Protein AF-A0A1V5CX90-F1 (afdb_monomer_lite)

Radius of gyration: 17.31 Å; chains: 1; bounding box: 42×36×53 Å

pLDDT: mean 74.4, std 20.27, range [35.31, 97.06]

Secondary structure (DSSP, 8-state):
---HHHH-TTHHHHHGGGTT-EEEEEEE---TTS--S-----BTTB-EEEEBS-TTSS-HHHHHHHHTSSS-EEEEEEEHHHHHHHHHHHT-EEEETTEEEE-GGGGHHHHHHHHHHHTTSSPPPHHHHHHHHHHHHHHHHHHHHHHHHHHHHHHHHHTT-

Structure (mmCIF, N/CA/C/O backbone):
data_AF-A0A1V5CX90-F1
#
_entry.id   AF-A0A1V5CX90-F1
#
loop_
_atom_site.group_PDB
_atom_site.id
_atom_site.type_symbol
_atom_site.label_atom_id
_atom_site.label_alt_id
_atom_site.label_comp_id
_atom_site.label_asym_id
_atom_site.label_entity_id
_atom_site.label_seq_id
_atom_site.pdbx_PDB_ins_code
_atom_site.Cartn_x
_atom_site.Cartn_y
_atom_site.Cartn_z
_atom_site.occupancy
_atom_site.B_iso_or_equiv
_atom_site.auth_seq_id
_atom_site.auth_comp_id
_atom_site.auth_asym_id
_atom_site.auth_atom_id
_atom_site.pdbx_PDB_model_num
ATOM 1 N N . MET A 1 1 ? -7.050 0.903 -15.626 1.00 49.06 1 MET A N 1
ATOM 2 C CA . MET A 1 1 ? -6.483 1.410 -14.359 1.00 49.06 1 MET A CA 1
ATOM 3 C C . MET A 1 1 ? -5.493 0.355 -13.920 1.00 49.06 1 MET A C 1
ATOM 5 O O . MET A 1 1 ? -5.903 -0.790 -13.860 1.00 49.06 1 MET A O 1
ATOM 9 N N . GLU A 1 2 ? -4.210 0.682 -13.800 1.00 62.81 2 GLU A N 1
ATOM 10 C CA . GLU A 1 2 ? -3.160 -0.331 -13.624 1.00 62.81 2 GLU A CA 1
ATOM 11 C C . GLU A 1 2 ? -3.164 -0.823 -12.178 1.00 62.81 2 GLU A C 1
ATOM 13 O O . GLU A 1 2 ? -2.755 -0.097 -11.273 1.00 62.81 2 GLU A O 1
ATOM 18 N N . LEU A 1 3 ? -3.699 -2.022 -11.959 1.00 77.06 3 LEU A N 1
ATOM 19 C CA . LEU A 1 3 ? -3.748 -2.629 -10.635 1.00 77.06 3 LEU A CA 1
ATOM 20 C C . LEU A 1 3 ? -2.352 -3.146 -10.274 1.00 77.06 3 LEU A C 1
ATOM 22 O O . LEU A 1 3 ? -1.619 -3.601 -11.154 1.00 77.06 3 LEU A O 1
ATOM 26 N N . LEU A 1 4 ? -1.993 -3.100 -8.986 1.00 89.88 4 LEU A N 1
ATOM 27 C CA . LEU A 1 4 ? -0.755 -3.698 -8.464 1.00 89.88 4 LEU A CA 1
ATOM 28 C C . LEU A 1 4 ? -0.589 -5.135 -8.980 1.00 89.88 4 LEU A C 1
ATOM 30 O O . LEU A 1 4 ? 0.464 -5.488 -9.493 1.00 89.88 4 LEU A O 1
ATOM 34 N N . TYR A 1 5 ? -1.669 -5.916 -8.961 1.00 91.94 5 TYR A N 1
ATOM 35 C CA . TYR A 1 5 ? -1.683 -7.305 -9.423 1.00 91.94 5 TYR A CA 1
ATOM 36 C C . TYR A 1 5 ? -1.485 -7.492 -10.929 1.00 91.94 5 TYR A C 1
ATOM 38 O O . TYR A 1 5 ? -1.070 -8.566 -11.347 1.00 91.94 5 TYR A O 1
ATOM 46 N N . ASP A 1 6 ? -1.756 -6.473 -11.750 1.00 88.25 6 ASP A N 1
ATOM 47 C CA . ASP A 1 6 ? -1.462 -6.552 -13.186 1.00 88.25 6 ASP A CA 1
ATOM 48 C C . ASP A 1 6 ? 0.046 -6.463 -13.452 1.00 88.25 6 ASP A C 1
ATOM 50 O O . ASP A 1 6 ? 0.509 -6.814 -14.535 1.00 88.25 6 ASP A O 1
ATOM 54 N N . LEU A 1 7 ? 0.787 -5.867 -12.515 1.00 86.81 7 LEU A N 1
ATOM 55 C CA . LEU A 1 7 ? 2.224 -5.633 -12.611 1.00 86.81 7 LEU A CA 1
ATOM 56 C C . LEU A 1 7 ? 3.019 -6.671 -11.821 1.00 86.81 7 LEU A C 1
ATOM 58 O O . LEU A 1 7 ? 4.035 -7.145 -12.313 1.00 86.81 7 LEU A O 1
ATOM 62 N N . LEU A 1 8 ? 2.545 -7.002 -10.623 1.00 93.06 8 LEU A N 1
ATOM 63 C CA . LEU A 1 8 ? 3.190 -7.870 -9.642 1.00 93.06 8 LEU A CA 1
ATOM 64 C C . LEU A 1 8 ? 2.124 -8.808 -9.046 1.00 93.06 8 LEU A C 1
ATOM 66 O O . LEU A 1 8 ? 1.617 -8.561 -7.944 1.00 93.06 8 LEU A O 1
ATOM 70 N N . PRO A 1 9 ? 1.681 -9.840 -9.788 1.00 92.44 9 PRO A N 1
ATOM 71 C CA . PRO A 1 9 ? 0.639 -10.762 -9.332 1.00 92.44 9 PRO A CA 1
ATOM 72 C C . PRO A 1 9 ? 1.027 -11.520 -8.054 1.00 92.44 9 PRO A C 1
ATOM 74 O O . PRO A 1 9 ? 0.155 -11.866 -7.260 1.00 92.44 9 PRO A O 1
ATOM 77 N N . GLU A 1 10 ? 2.320 -11.739 -7.817 1.00 93.12 10 GLU A N 1
ATOM 78 C CA . GLU A 1 10 ? 2.858 -12.371 -6.614 1.00 93.12 10 GLU A CA 1
ATOM 79 C C . GLU A 1 10 ? 2.446 -11.643 -5.329 1.00 93.12 10 GLU A C 1
ATOM 81 O O . GLU A 1 10 ? 2.167 -12.311 -4.333 1.00 93.12 10 GLU A O 1
ATOM 86 N N . CYS A 1 11 ? 2.275 -10.313 -5.375 1.00 95.44 11 CYS A N 1
ATOM 87 C CA . CYS A 1 11 ? 1.837 -9.503 -4.235 1.00 95.44 11 CYS A CA 1
ATOM 88 C C . CYS A 1 11 ? 0.506 -9.981 -3.638 1.00 95.44 11 CYS A C 1
ATOM 90 O O . CYS A 1 11 ? 0.260 -9.799 -2.446 1.00 95.44 11 CYS A O 1
ATOM 92 N N . ARG A 1 12 ? -0.346 -10.620 -4.450 1.00 95.19 12 ARG A N 1
ATOM 93 C CA . ARG A 1 12 ? -1.631 -11.160 -4.007 1.00 95.19 12 ARG A CA 1
ATOM 94 C C . ARG A 1 12 ? -1.475 -12.187 -2.884 1.00 95.19 12 ARG A C 1
ATOM 96 O O . ARG A 1 12 ? -2.256 -12.149 -1.944 1.00 95.19 12 ARG A O 1
ATOM 103 N N . HIS A 1 13 ? -0.446 -13.033 -2.927 1.00 95.69 13 HIS A N 1
ATOM 104 C CA . HIS A 1 13 ? -0.240 -14.093 -1.931 1.00 95.69 13 HIS A CA 1
ATOM 105 C C . HIS A 1 13 ? 0.009 -13.537 -0.522 1.00 95.69 13 HIS A C 1
ATOM 107 O O . HIS A 1 13 ? -0.358 -14.170 0.464 1.00 95.69 13 HIS A O 1
ATOM 113 N N . PHE A 1 14 ? 0.616 -12.350 -0.422 1.00 96.00 14 PHE A N 1
ATOM 114 C CA . PHE A 1 14 ? 0.859 -11.684 0.860 1.00 96.00 14 PHE A CA 1
ATOM 115 C C . PHE A 1 14 ? -0.381 -10.951 1.377 1.00 96.00 14 PHE A C 1
ATOM 117 O O . PHE A 1 14 ? -0.601 -10.892 2.585 1.00 96.00 14 PHE A O 1
ATOM 124 N N . ILE A 1 15 ? -1.190 -10.399 0.467 1.00 95.25 15 ILE A N 1
ATOM 125 C CA . ILE A 1 15 ? -2.360 -9.578 0.804 1.00 95.25 15 ILE A CA 1
ATOM 126 C C . ILE A 1 15 ? -3.587 -10.446 1.107 1.00 95.25 15 ILE A C 1
ATOM 128 O O . ILE A 1 15 ? -4.336 -10.120 2.024 1.00 95.25 15 ILE A O 1
ATOM 132 N N . GLU A 1 16 ? -3.789 -11.554 0.385 1.00 94.50 16 GLU A N 1
ATOM 133 C CA . GLU A 1 16 ? -4.952 -12.449 0.515 1.00 94.50 16 GLU A CA 1
ATOM 134 C C . GLU A 1 16 ? -5.305 -12.829 1.965 1.00 94.50 16 GLU A C 1
ATOM 136 O O . GLU A 1 16 ? -6.475 -12.693 2.326 1.00 94.50 16 GLU A O 1
ATOM 141 N N . PRO A 1 17 ? -4.351 -13.222 2.838 1.00 92.88 17 PRO A N 1
ATOM 142 C CA . PRO A 1 17 ? -4.657 -13.574 4.228 1.00 92.88 17 PRO A CA 1
ATOM 143 C C . PRO A 1 17 ? -5.258 -12.430 5.057 1.00 92.88 17 PRO A C 1
ATOM 145 O O . PRO A 1 17 ? -5.892 -12.679 6.079 1.00 92.88 17 PRO A O 1
ATOM 148 N N . LEU A 1 18 ? -5.031 -11.183 4.641 1.00 92.00 18 LEU A N 1
ATOM 149 C CA . LEU A 1 18 ? -5.459 -9.971 5.337 1.00 92.00 18 LEU A CA 1
ATOM 150 C C . LEU A 1 18 ? -6.575 -9.237 4.585 1.00 92.00 18 LEU A C 1
ATOM 152 O O . LEU A 1 18 ? -7.129 -8.275 5.114 1.00 92.00 18 LEU A O 1
ATOM 156 N N . ALA A 1 19 ? -6.897 -9.667 3.361 1.00 89.00 19 ALA A N 1
ATOM 157 C CA . ALA A 1 19 ? -7.619 -8.873 2.375 1.00 89.00 19 ALA A CA 1
ATOM 158 C C . ALA A 1 19 ? -8.956 -8.337 2.892 1.00 89.00 19 ALA A C 1
ATOM 160 O O . ALA A 1 19 ? -9.249 -7.165 2.676 1.00 89.00 19 ALA A O 1
ATOM 161 N N . ASP A 1 20 ? -9.726 -9.159 3.609 1.00 86.88 20 ASP A N 1
ATOM 162 C CA . ASP A 1 20 ? -11.073 -8.819 4.078 1.00 86.88 20 ASP A CA 1
ATOM 163 C C . ASP A 1 20 ? -11.122 -8.109 5.441 1.00 86.88 20 ASP A C 1
ATOM 165 O O . ASP A 1 20 ? -12.209 -7.728 5.893 1.00 86.88 20 ASP A O 1
ATOM 169 N N . ILE A 1 21 ? -9.972 -7.882 6.088 1.00 86.19 21 ILE A N 1
ATOM 170 C CA . ILE A 1 21 ? -9.911 -7.153 7.360 1.00 86.19 21 ILE A CA 1
ATOM 171 C C . ILE A 1 21 ? -10.370 -5.711 7.135 1.00 86.19 21 ILE A C 1
ATOM 173 O O . ILE A 1 21 ? -9.938 -5.036 6.196 1.00 86.19 21 ILE A O 1
ATOM 177 N N . ARG A 1 22 ? -11.284 -5.245 7.990 1.00 83.25 22 ARG A N 1
ATOM 178 C CA . ARG A 1 22 ? -11.898 -3.920 7.884 1.00 83.25 22 ARG A CA 1
ATOM 179 C C . ARG A 1 22 ? -11.059 -2.895 8.625 1.00 83.25 22 ARG A C 1
ATOM 181 O O . ARG A 1 22 ? -10.808 -3.023 9.816 1.00 83.25 22 ARG A O 1
ATOM 188 N N . LEU A 1 23 ? -10.648 -1.874 7.890 1.00 81.31 23 LEU A N 1
ATOM 189 C CA . LEU A 1 23 ? -9.949 -0.705 8.385 1.00 81.31 23 LEU A CA 1
ATOM 190 C C . LEU A 1 23 ? -10.907 0.476 8.417 1.00 81.31 23 LEU A C 1
ATOM 192 O O . LEU A 1 23 ? -11.678 0.685 7.479 1.00 81.31 23 LEU A O 1
ATOM 196 N N . ILE A 1 24 ? -10.817 1.285 9.463 1.00 76.94 24 ILE A N 1
ATOM 197 C CA . ILE A 1 24 ? -11.666 2.460 9.639 1.00 76.94 24 ILE A CA 1
ATOM 198 C C . ILE A 1 24 ? -10.855 3.702 9.301 1.00 76.94 24 ILE A C 1
ATOM 200 O O . ILE A 1 24 ? -9.745 3.880 9.790 1.00 76.94 24 ILE A O 1
ATOM 204 N N . THR A 1 25 ? -11.397 4.589 8.476 1.00 71.00 25 THR A N 1
ATOM 205 C CA . THR A 1 25 ? -10.752 5.859 8.129 1.00 71.00 25 THR A CA 1
ATOM 206 C C . THR A 1 25 ? -11.738 7.018 8.135 1.00 71.00 25 THR A C 1
ATOM 208 O O . THR A 1 25 ? -12.956 6.832 8.137 1.00 71.00 25 THR A O 1
ATOM 211 N N . LYS A 1 26 ? -11.205 8.239 8.119 1.00 60.75 26 LYS A N 1
ATOM 212 C CA . LYS A 1 26 ? -11.986 9.444 7.866 1.00 60.75 26 LYS A CA 1
ATOM 213 C C . LYS A 1 26 ? -12.219 9.605 6.373 1.00 60.75 26 LYS A C 1
ATOM 215 O O . LYS A 1 26 ? -11.271 9.741 5.604 1.00 60.75 26 LYS A O 1
ATOM 220 N N . GLY A 1 27 ? -13.481 9.674 5.975 1.00 51.56 27 GLY A N 1
ATOM 221 C CA . GLY A 1 27 ? -13.871 10.146 4.656 1.00 51.56 27 GLY A CA 1
ATOM 222 C C . GLY A 1 27 ? -14.584 11.483 4.739 1.00 51.56 27 GLY A C 1
ATOM 223 O O . GLY A 1 27 ? -15.421 11.695 5.613 1.00 51.56 27 GLY A O 1
ATOM 224 N N . TYR A 1 28 ? -14.312 12.363 3.783 1.00 46.81 28 TYR A N 1
ATOM 225 C CA . TYR A 1 28 ? -15.201 13.485 3.504 1.00 46.81 28 TYR A CA 1
ATOM 226 C C . TYR A 1 28 ? -16.212 13.017 2.469 1.00 46.81 28 TYR A C 1
ATOM 228 O O . TYR A 1 28 ? -15.829 12.493 1.415 1.00 46.81 28 TYR A O 1
ATOM 236 N N . ARG A 1 29 ? -17.502 13.208 2.751 1.00 40.25 29 ARG A N 1
ATOM 237 C CA . ARG A 1 29 ? -18.527 13.041 1.727 1.00 40.25 29 ARG A CA 1
ATOM 238 C C . ARG A 1 29 ? -18.345 14.189 0.742 1.00 40.25 29 ARG A C 1
ATOM 240 O O . ARG A 1 29 ? -18.603 15.345 1.070 1.00 40.25 29 ARG A O 1
ATOM 247 N N . ALA A 1 30 ? -17.833 13.896 -0.450 1.00 42.66 30 ALA A N 1
ATOM 248 C CA . ALA A 1 30 ? -17.821 14.897 -1.503 1.00 42.66 30 ALA A CA 1
ATOM 249 C C . ALA A 1 30 ? -19.275 15.315 -1.764 1.00 42.66 30 ALA A C 1
ATOM 251 O O . ALA A 1 30 ? -20.139 14.449 -1.928 1.00 42.66 30 ALA A O 1
ATOM 252 N N . GLN A 1 31 ? -19.548 16.625 -1.749 1.00 40.22 31 GLN A N 1
ATOM 253 C CA . GLN A 1 31 ? -20.865 17.151 -2.110 1.00 40.22 31 GLN A CA 1
ATOM 254 C C . GLN A 1 31 ? -21.301 16.530 -3.442 1.00 40.22 31 GLN A C 1
ATOM 256 O O . GLN A 1 31 ? -20.486 16.382 -4.361 1.00 40.22 31 GLN A O 1
ATOM 261 N N . GLU A 1 32 ? -22.566 16.110 -3.501 1.00 41.41 32 GLU A N 1
ATOM 262 C CA . GLU A 1 32 ? -23.141 15.355 -4.613 1.00 41.41 32 GLU A CA 1
ATOM 263 C C . GLU A 1 32 ? -22.706 15.932 -5.972 1.00 41.41 32 GLU A C 1
ATOM 265 O O . GLU A 1 32 ? -22.908 17.109 -6.266 1.00 41.41 32 GLU A O 1
ATOM 270 N N . GLY A 1 33 ? -22.064 15.095 -6.795 1.00 42.03 33 GLY A N 1
ATOM 271 C CA . GLY A 1 33 ? -21.655 15.443 -8.161 1.00 42.03 33 GLY A CA 1
ATOM 272 C C . GLY A 1 33 ? -20.153 15.401 -8.461 1.00 42.03 33 GLY A C 1
ATOM 273 O O . GLY A 1 33 ? -19.785 15.502 -9.631 1.00 42.03 33 GLY A O 1
ATOM 274 N N . LYS A 1 34 ? -19.262 15.203 -7.478 1.00 41.44 34 LYS A N 1
ATOM 275 C CA . LYS A 1 34 ? -17.817 15.042 -7.744 1.00 41.44 34 LYS A CA 1
ATOM 276 C C . LYS A 1 34 ? -17.204 13.871 -6.977 1.00 41.44 34 LYS A C 1
ATOM 278 O O . LYS A 1 34 ? -17.028 13.940 -5.775 1.00 41.44 34 LYS A O 1
ATOM 283 N N . THR A 1 35 ? -16.831 12.829 -7.727 1.00 37.28 35 THR A N 1
ATOM 284 C CA . THR A 1 35 ? -15.908 11.730 -7.366 1.00 37.28 35 THR A CA 1
ATOM 285 C C . THR A 1 35 ? -16.161 11.013 -6.033 1.00 37.28 35 THR A C 1
ATOM 287 O O . THR A 1 35 ? -15.789 11.477 -4.963 1.00 37.28 35 THR A O 1
ATOM 290 N N . SER A 1 36 ? -16.694 9.795 -6.135 1.00 36.41 36 SER A N 1
ATOM 291 C CA . SER A 1 36 ? -16.903 8.810 -5.068 1.00 36.41 36 SER A CA 1
ATOM 292 C C . SER A 1 36 ? -15.598 8.189 -4.542 1.00 36.41 36 SER A C 1
ATOM 294 O O . SER A 1 36 ? -15.429 6.970 -4.574 1.00 36.41 36 SER A O 1
ATOM 296 N N . CYS A 1 37 ? -14.648 9.005 -4.092 1.00 38.75 37 CYS A N 1
ATOM 297 C CA . CYS A 1 37 ? -13.485 8.512 -3.364 1.00 38.75 37 CYS A CA 1
ATOM 298 C C . CYS A 1 37 ? -13.422 9.178 -1.989 1.00 38.75 37 CYS A C 1
ATOM 300 O O . CYS A 1 37 ? -13.558 10.400 -1.928 1.00 38.75 37 CYS A O 1
ATOM 302 N N . PRO A 1 38 ? -13.155 8.412 -0.915 1.00 42.38 38 PRO A N 1
ATOM 303 C CA . PRO A 1 38 ? -12.682 8.973 0.343 1.00 42.38 38 PRO A CA 1
ATOM 304 C C . PRO A 1 38 ? -11.545 9.950 0.038 1.00 42.38 38 PRO A C 1
ATOM 306 O O . PRO A 1 38 ? -10.488 9.553 -0.454 1.00 42.38 38 PRO A O 1
ATOM 309 N N . LEU A 1 39 ? -11.772 11.244 0.242 1.00 41.41 39 LEU A N 1
ATOM 310 C CA . LEU A 1 39 ? -10.687 12.215 0.231 1.00 41.41 39 LEU A CA 1
ATOM 311 C C . LEU A 1 39 ? -9.956 12.047 1.561 1.00 41.41 39 LEU A C 1
ATOM 313 O O . LEU A 1 39 ? -10.434 12.502 2.592 1.00 41.41 39 LEU A O 1
ATOM 317 N N . LEU A 1 40 ? -8.838 11.329 1.542 1.00 46.38 40 LEU A N 1
ATOM 318 C CA . LEU A 1 40 ? -7.958 11.150 2.694 1.00 46.38 40 LEU A CA 1
ATOM 319 C C . LEU A 1 40 ? -7.122 12.427 2.829 1.00 46.38 40 LEU A C 1
ATOM 321 O O . LEU A 1 40 ? -6.391 12.787 1.904 1.00 46.38 40 LEU A O 1
ATOM 325 N N . TRP A 1 41 ? -7.299 13.171 3.924 1.00 40.19 41 TRP A N 1
ATOM 326 C CA . TRP A 1 41 ? -6.615 14.451 4.110 1.00 40.19 41 TRP A CA 1
ATOM 327 C C . TRP A 1 41 ? -5.170 14.261 4.598 1.00 40.19 41 TRP A C 1
ATOM 329 O O . TRP A 1 41 ? -4.897 13.652 5.627 1.00 40.19 41 TRP A O 1
ATOM 339 N N . PHE A 1 42 ? -4.291 14.813 3.769 1.00 37.88 42 PHE A N 1
ATOM 340 C CA . PHE A 1 42 ? -2.889 15.209 3.874 1.00 37.88 42 PHE A CA 1
ATOM 341 C C . PHE A 1 42 ? -2.330 15.459 5.286 1.00 37.88 42 PHE A C 1
ATOM 343 O O . PHE A 1 42 ? -2.923 16.190 6.078 1.00 37.88 42 PHE A O 1
ATOM 350 N N . SER A 1 43 ? -1.119 14.948 5.546 1.00 36.00 43 SER A N 1
ATOM 351 C CA . SER A 1 43 ? -0.254 15.442 6.624 1.00 36.00 43 SER A CA 1
ATOM 352 C C . SER A 1 43 ? 0.755 16.455 6.064 1.00 36.00 43 SER A C 1
ATOM 354 O O . SER A 1 43 ? 1.009 16.499 4.859 1.00 36.00 43 SER A O 1
ATOM 356 N N . ASN A 1 44 ? 1.383 17.248 6.938 1.00 35.31 44 ASN A N 1
ATOM 357 C CA . ASN A 1 44 ? 2.455 18.179 6.553 1.00 35.31 44 ASN A CA 1
ATOM 358 C C . ASN A 1 44 ? 3.744 17.475 6.065 1.00 35.31 44 ASN A C 1
ATOM 360 O O . ASN A 1 44 ? 4.673 18.154 5.638 1.00 35.31 44 ASN A O 1
ATOM 364 N N . GLU A 1 45 ? 3.805 16.140 6.118 1.00 38.75 45 GLU A N 1
ATOM 365 C CA . GLU A 1 45 ? 4.967 15.324 5.731 1.00 38.75 45 GLU A CA 1
ATOM 366 C C . GLU A 1 45 ? 4.767 14.576 4.399 1.00 38.75 45 GLU A C 1
ATOM 368 O O . GLU A 1 45 ? 5.698 13.950 3.901 1.00 38.75 45 GLU A O 1
ATOM 373 N N . GLY A 1 46 ? 3.578 14.657 3.787 1.00 45.84 46 GLY A N 1
ATOM 374 C CA . GLY A 1 46 ? 3.284 14.013 2.508 1.00 45.84 46 GLY A CA 1
ATOM 375 C C . GLY A 1 46 ? 1.840 13.532 2.372 1.00 45.84 46 GLY A C 1
ATOM 376 O O . GLY A 1 46 ? 0.973 13.767 3.217 1.00 45.84 46 GLY A O 1
ATOM 377 N N . TYR A 1 47 ? 1.573 12.840 1.264 1.00 61.50 47 TYR A N 1
ATOM 378 C CA . TYR A 1 47 ? 0.309 12.140 1.058 1.00 61.50 47 TYR A CA 1
ATOM 379 C C . TYR A 1 47 ? 0.359 10.842 1.874 1.00 61.50 47 TYR A C 1
ATOM 381 O O . TYR A 1 47 ? 0.963 9.868 1.429 1.00 61.50 47 TYR A O 1
ATOM 389 N N . THR A 1 48 ? -0.263 10.828 3.055 1.00 66.06 48 THR A N 1
ATOM 390 C CA . THR A 1 48 ? -0.359 9.631 3.906 1.00 66.06 48 THR A CA 1
ATOM 391 C C . THR A 1 48 ? -1.812 9.326 4.223 1.00 66.06 48 THR A C 1
ATOM 393 O O . THR A 1 48 ? -2.551 10.175 4.726 1.00 66.06 48 THR A O 1
ATOM 396 N N . THR A 1 49 ? -2.214 8.090 3.961 1.00 72.06 49 THR A N 1
ATOM 397 C CA . THR A 1 49 ? -3.537 7.567 4.284 1.00 72.06 49 THR A CA 1
ATOM 398 C C . THR A 1 49 ? -3.501 6.920 5.663 1.00 72.06 49 THR A C 1
ATOM 400 O O . THR A 1 49 ? -2.660 6.065 5.934 1.00 72.06 49 THR A O 1
ATOM 403 N N . HIS A 1 50 ? -4.374 7.376 6.562 1.00 74.44 50 HIS A N 1
ATOM 404 C CA . HIS A 1 50 ? -4.405 6.917 7.949 1.00 74.44 50 HIS A CA 1
ATOM 405 C C . HIS A 1 50 ? -5.670 6.108 8.217 1.00 74.44 50 HIS A C 1
ATOM 407 O O . HIS A 1 50 ? -6.782 6.547 7.905 1.00 74.44 50 HIS A O 1
ATOM 413 N N . TYR A 1 51 ? -5.480 4.944 8.822 1.00 76.69 51 TYR A N 1
ATOM 414 C CA . TYR A 1 51 ? -6.528 3.994 9.154 1.00 76.69 51 TYR A CA 1
ATOM 415 C C . TYR A 1 51 ? -6.401 3.524 10.606 1.00 76.69 51 TYR A C 1
ATOM 417 O O . TYR A 1 51 ? -5.327 3.585 11.203 1.00 76.69 51 TYR A O 1
ATOM 425 N N . TYR A 1 52 ? -7.494 3.018 11.159 1.00 72.25 52 TYR A N 1
ATOM 426 C CA . TYR A 1 52 ? -7.601 2.502 12.520 1.00 72.25 52 TYR A CA 1
ATOM 427 C C . TYR A 1 52 ? -8.163 1.080 12.493 1.00 72.25 52 TYR A C 1
ATOM 429 O O . TYR A 1 52 ? -8.955 0.746 11.606 1.00 72.25 52 TYR A O 1
ATOM 437 N N . LEU A 1 53 ? -7.755 0.259 13.460 1.00 71.44 53 LEU A N 1
ATOM 438 C CA . LEU A 1 53 ? -8.241 -1.113 13.635 1.00 71.44 53 LEU A CA 1
ATOM 439 C C . LEU A 1 53 ? -9.613 -1.150 14.318 1.00 71.44 53 LEU A C 1
ATOM 441 O O . LEU A 1 53 ? -10.432 -2.006 14.005 1.00 71.44 53 LEU A O 1
ATOM 445 N N . ASP A 1 54 ? -9.879 -0.203 15.221 1.00 65.25 54 ASP A N 1
ATOM 446 C CA . ASP A 1 54 ? -11.145 -0.098 15.947 1.00 65.25 54 ASP A CA 1
ATOM 447 C C . ASP A 1 54 ? -11.575 1.371 16.109 1.00 65.25 54 ASP A C 1
ATOM 449 O O . ASP A 1 54 ? -10.782 2.236 16.481 1.00 65.25 54 ASP A O 1
ATOM 453 N N . HIS A 1 55 ? -12.868 1.644 15.904 1.00 58.78 55 HIS A N 1
ATOM 454 C CA . HIS A 1 55 ? -13.517 2.924 16.195 1.00 58.78 55 HIS A CA 1
ATOM 455 C C . HIS A 1 55 ? -13.433 3.337 17.675 1.00 58.78 55 HIS A C 1
ATOM 457 O O . HIS A 1 55 ? -13.617 4.516 17.984 1.00 58.78 55 HIS A O 1
ATOM 463 N N . LYS A 1 56 ? -13.183 2.392 18.594 1.00 52.78 56 LYS A N 1
ATOM 464 C CA . LYS A 1 56 ? -13.030 2.630 20.041 1.00 52.78 56 LYS A CA 1
ATOM 465 C C . LYS A 1 56 ? -11.588 2.513 20.548 1.00 52.78 56 LYS A C 1
ATOM 467 O O . LYS A 1 56 ? -11.366 2.745 21.742 1.00 52.78 56 LYS A O 1
ATOM 472 N N . GLY A 1 57 ? -10.614 2.202 19.688 1.00 47.72 57 GLY A N 1
ATOM 473 C CA . GLY A 1 57 ? -9.201 2.087 20.061 1.00 47.72 57 GLY A CA 1
ATOM 474 C C . GLY A 1 57 ? -8.689 3.337 20.794 1.00 47.72 57 GLY A C 1
ATOM 475 O O . GLY A 1 57 ? -9.147 4.450 20.537 1.00 47.72 57 GLY A O 1
ATOM 476 N N . LYS A 1 58 ? -7.748 3.158 21.739 1.00 40.09 58 LYS A N 1
ATOM 477 C CA . LYS A 1 58 ? -7.247 4.124 22.758 1.00 40.09 58 LYS A CA 1
ATOM 478 C C . LYS A 1 58 ? -6.661 5.458 22.248 1.00 40.09 58 LYS A C 1
ATOM 480 O O . LYS A 1 58 ? -6.015 6.176 23.006 1.00 40.09 58 LYS A O 1
ATOM 485 N N . SER A 1 59 ? -6.903 5.839 21.004 1.00 46.56 59 SER A N 1
ATOM 486 C CA . SER A 1 59 ? -6.754 7.213 20.542 1.00 46.56 59 SER A CA 1
ATOM 487 C C . SER A 1 59 ? -8.030 8.032 20.748 1.00 46.56 59 SER A C 1
ATOM 489 O O . SER A 1 59 ? -8.158 9.076 20.133 1.00 46.56 59 SER A O 1
ATOM 491 N N . THR A 1 60 ? -8.964 7.606 21.609 1.00 41.50 60 THR A N 1
ATOM 492 C CA . THR A 1 60 ? -10.282 8.236 21.802 1.00 41.50 60 THR A CA 1
ATOM 493 C C . THR A 1 60 ? -10.205 9.756 21.978 1.00 41.50 60 THR A C 1
ATOM 495 O O . THR A 1 60 ? -11.103 10.441 21.512 1.00 41.50 60 THR A O 1
ATOM 498 N N . ASP A 1 61 ? -9.131 10.293 22.565 1.00 45.69 61 ASP A N 1
ATOM 499 C CA . ASP A 1 61 ? -8.906 11.740 22.675 1.00 45.69 61 ASP A CA 1
ATOM 500 C C . ASP A 1 61 ? -8.446 12.379 21.350 1.00 45.69 61 ASP A C 1
ATOM 502 O O . ASP A 1 61 ? -9.065 13.339 20.901 1.00 45.69 61 ASP A O 1
ATOM 506 N N . ARG A 1 62 ? -7.474 11.787 20.638 1.00 47.47 62 ARG A N 1
ATOM 507 C CA . ARG A 1 62 ? -7.055 12.230 19.290 1.00 47.47 62 ARG A CA 1
ATOM 508 C C . ARG A 1 62 ? -8.174 12.054 18.256 1.00 47.47 62 ARG A C 1
ATOM 510 O O . ARG A 1 62 ? -8.355 12.905 17.398 1.00 47.47 62 ARG A O 1
ATOM 517 N N . PHE A 1 63 ? -8.952 10.980 18.357 1.00 47.56 63 PHE A N 1
ATOM 518 C CA . PHE A 1 63 ? -10.138 10.676 17.558 1.00 47.56 63 PHE A CA 1
ATOM 519 C C . PHE A 1 63 ? -11.279 11.662 17.846 1.00 47.56 63 PHE A C 1
ATOM 521 O O . PHE A 1 63 ? -11.927 12.134 16.917 1.00 47.56 63 PHE A O 1
ATOM 528 N N . ARG A 1 64 ? -11.496 12.041 19.114 1.00 49.59 64 ARG A N 1
ATOM 529 C CA . ARG A 1 64 ? -12.506 13.036 19.516 1.00 49.59 64 ARG A CA 1
ATOM 530 C C . ARG A 1 64 ? -12.118 14.452 19.085 1.00 49.59 64 ARG A C 1
ATOM 532 O O . ARG A 1 64 ? -12.977 15.163 18.583 1.00 49.59 64 ARG A O 1
ATOM 539 N N . GLU A 1 65 ? -10.846 14.838 19.197 1.00 53.19 65 GLU A N 1
ATOM 540 C CA . GLU A 1 65 ? -10.311 16.092 18.634 1.00 53.19 65 GLU A CA 1
ATOM 541 C C . GLU A 1 65 ? -10.530 16.164 17.120 1.00 53.19 65 GLU A C 1
ATOM 543 O O . GLU A 1 65 ? -11.005 17.162 16.589 1.00 53.19 65 GLU A O 1
ATOM 548 N N . LEU A 1 66 ? -10.266 15.053 16.439 1.00 48.91 66 LEU A N 1
ATOM 549 C CA . LEU A 1 66 ? -10.439 14.892 15.007 1.00 48.91 66 LEU A CA 1
ATOM 550 C C . LEU A 1 66 ? -11.918 14.919 14.557 1.00 48.91 66 LEU A C 1
ATOM 552 O O . LEU A 1 66 ? -12.188 15.353 13.439 1.00 48.91 66 LEU A O 1
ATOM 556 N N . MET A 1 67 ? -12.867 14.456 15.372 1.00 48.00 67 MET A N 1
ATOM 557 C CA . MET A 1 67 ? -14.314 14.495 15.082 1.00 48.00 67 MET A CA 1
ATOM 558 C C . MET A 1 67 ? -14.959 15.865 15.360 1.00 48.00 67 MET A C 1
ATOM 560 O O . MET A 1 67 ? -16.099 16.087 14.964 1.00 48.00 67 MET A O 1
ATOM 564 N N . ASN A 1 68 ? -14.246 16.782 16.023 1.00 54.25 68 ASN A N 1
ATOM 565 C CA . ASN A 1 68 ? -14.734 18.126 16.349 1.00 54.25 68 ASN A CA 1
ATOM 566 C C . ASN A 1 68 ? -14.494 19.161 15.226 1.00 54.25 68 ASN A C 1
ATOM 568 O O . ASN A 1 68 ? -14.790 20.342 15.416 1.00 54.25 68 ASN A O 1
ATOM 572 N N . GLU A 1 69 ? -13.965 18.759 14.064 1.00 53.66 69 GLU A N 1
ATOM 573 C CA . GLU A 1 69 ? -13.834 19.650 12.906 1.00 53.66 69 GLU A CA 1
ATOM 574 C C . GLU A 1 69 ? -15.185 19.828 12.182 1.00 53.66 69 GLU A C 1
ATOM 576 O O . GLU A 1 69 ? -15.858 18.842 11.889 1.00 53.66 69 GLU A O 1
ATOM 581 N N . PRO A 1 70 ? -15.597 21.063 11.840 1.00 49.00 70 PRO A N 1
ATOM 582 C CA . PRO A 1 70 ? -16.958 21.389 11.389 1.00 49.00 70 PRO A CA 1
ATOM 583 C C . PRO A 1 70 ? -17.289 20.986 9.934 1.00 49.00 70 PRO A C 1
ATOM 585 O O . PRO A 1 70 ? -18.209 21.536 9.330 1.00 49.00 70 PRO A O 1
ATOM 588 N N . GLY A 1 71 ? -16.556 20.034 9.352 1.00 53.62 71 GLY A N 1
ATOM 589 C CA . GLY A 1 71 ? -16.886 19.411 8.070 1.00 53.62 71 GLY A CA 1
ATOM 590 C C . GLY A 1 71 ? -17.575 18.068 8.299 1.00 53.62 71 GLY A C 1
ATOM 591 O O . GLY A 1 71 ? -17.238 17.356 9.234 1.00 53.62 71 GLY A O 1
ATOM 592 N N . GLU A 1 72 ? -18.540 17.702 7.461 1.00 50.94 72 GLU A N 1
ATOM 593 C CA . GLU A 1 72 ? -19.284 16.438 7.547 1.00 50.94 72 GLU A CA 1
ATOM 594 C C . GLU A 1 72 ? -18.352 15.232 7.260 1.00 50.94 72 GLU A C 1
ATOM 596 O O . GLU A 1 72 ? -18.248 14.734 6.136 1.00 50.94 72 GLU A O 1
ATOM 601 N N . VAL A 1 73 ? -17.590 14.812 8.274 1.00 53.34 73 VAL A N 1
ATOM 602 C CA . VAL A 1 73 ? -16.666 13.672 8.236 1.00 53.34 73 VAL A CA 1
ATOM 603 C C . VAL A 1 73 ? -17.445 12.407 8.591 1.00 53.34 73 VAL A C 1
ATOM 605 O O . VAL A 1 73 ? -17.956 12.271 9.701 1.00 53.34 73 VAL A O 1
ATOM 608 N N . SER A 1 74 ? -17.524 11.462 7.655 1.00 54.59 74 SER A N 1
ATOM 609 C CA . SER A 1 74 ? -18.087 10.130 7.897 1.00 54.59 74 SER A CA 1
ATOM 610 C C . SER A 1 74 ? -16.966 9.120 8.124 1.00 54.59 74 SER A C 1
ATOM 612 O O . SER A 1 74 ? -15.980 9.118 7.382 1.00 54.59 74 SER A O 1
ATOM 614 N N . LEU A 1 75 ? -17.134 8.226 9.099 1.00 60.31 75 LEU A N 1
ATOM 615 C CA . LEU A 1 75 ? -16.288 7.039 9.209 1.00 60.31 75 LEU A CA 1
ATOM 616 C C . LEU A 1 75 ? -16.552 6.140 8.004 1.00 60.31 75 LEU A C 1
ATOM 618 O O . LEU A 1 75 ? -17.703 5.827 7.699 1.00 60.31 75 LEU A O 1
ATOM 622 N N . LEU A 1 76 ? -15.487 5.757 7.311 1.00 66.19 76 LEU A N 1
ATOM 623 C CA . LEU A 1 76 ? -15.548 4.831 6.193 1.00 66.19 76 LEU A CA 1
ATOM 624 C C . LEU A 1 76 ? -14.804 3.558 6.556 1.00 66.19 76 LEU A C 1
ATOM 626 O O . LEU A 1 76 ? -13.673 3.605 7.034 1.00 66.19 76 LEU A O 1
ATOM 630 N N . GLU A 1 77 ? -15.446 2.431 6.284 1.00 72.62 77 GLU A N 1
ATOM 631 C CA . GLU A 1 77 ? -14.836 1.114 6.386 1.00 72.62 77 GLU A CA 1
ATOM 632 C C . GLU A 1 77 ? -14.296 0.702 5.020 1.00 72.62 77 GLU A C 1
ATOM 634 O O . GLU A 1 77 ? -15.017 0.692 4.019 1.00 72.62 77 GLU A O 1
ATOM 639 N N . VAL A 1 78 ? -13.016 0.356 4.977 1.00 76.75 78 VAL A N 1
ATOM 640 C CA . VAL A 1 78 ? -12.303 -0.047 3.765 1.00 76.75 78 VAL A CA 1
ATOM 641 C C . VAL A 1 78 ? -11.624 -1.383 4.041 1.00 76.75 78 VAL A C 1
ATOM 643 O O . VAL A 1 78 ? -11.124 -1.608 5.141 1.00 76.75 78 VAL A O 1
ATOM 646 N N . ARG A 1 79 ? -11.628 -2.303 3.074 1.00 85.00 79 ARG A N 1
ATOM 647 C CA . ARG A 1 79 ? -10.888 -3.564 3.214 1.00 85.00 79 ARG A CA 1
ATOM 648 C C . ARG A 1 79 ? -9.384 -3.292 3.159 1.00 85.00 79 ARG A C 1
ATOM 650 O O . ARG A 1 79 ? -8.960 -2.399 2.427 1.00 85.00 79 ARG A O 1
ATOM 657 N N . PHE A 1 80 ? -8.577 -4.067 3.875 1.00 89.38 80 PHE A N 1
ATOM 658 C CA . PHE A 1 80 ? -7.117 -3.928 3.856 1.00 89.38 80 PHE A CA 1
ATOM 659 C C . PHE A 1 80 ? -6.550 -3.965 2.428 1.00 89.38 80 PHE A C 1
ATOM 661 O O . PHE A 1 80 ? -5.736 -3.119 2.058 1.00 89.38 80 PHE A O 1
ATOM 668 N N . GLU A 1 81 ? -7.044 -4.889 1.598 1.00 90.88 81 GLU A N 1
ATOM 669 C CA . GLU A 1 81 ? -6.669 -4.967 0.182 1.00 90.88 81 GLU A CA 1
ATOM 670 C C . GLU A 1 81 ? -6.954 -3.651 -0.556 1.00 90.88 81 GLU A C 1
ATOM 672 O O . GLU A 1 81 ? -6.086 -3.121 -1.250 1.00 90.88 81 GLU A O 1
ATOM 677 N N . ASP A 1 82 ? -8.151 -3.088 -0.375 1.00 86.50 82 ASP A N 1
ATOM 678 C CA . ASP A 1 82 ? -8.557 -1.856 -1.051 1.00 86.50 82 ASP A CA 1
ATOM 679 C C . ASP A 1 82 ? -7.675 -0.668 -0.616 1.00 86.50 82 ASP A C 1
ATOM 681 O O . ASP A 1 82 ? -7.336 0.181 -1.442 1.00 86.50 82 ASP A O 1
ATOM 685 N N . ALA A 1 83 ? -7.246 -0.629 0.652 1.00 86.88 83 ALA A N 1
ATOM 686 C CA . ALA A 1 83 ? -6.343 0.398 1.174 1.00 86.88 83 ALA A CA 1
ATOM 687 C C . ALA A 1 83 ? -4.928 0.307 0.569 1.00 86.88 83 ALA A C 1
ATOM 689 O O . ALA A 1 83 ? -4.359 1.331 0.177 1.00 86.88 83 ALA A O 1
ATOM 690 N N . ILE A 1 84 ? -4.373 -0.903 0.428 1.00 90.75 84 ILE A N 1
ATOM 691 C CA . ILE A 1 84 ? -3.080 -1.134 -0.240 1.00 90.75 84 ILE A CA 1
ATOM 692 C C . ILE A 1 84 ? -3.162 -0.749 -1.721 1.00 90.75 84 ILE A C 1
ATOM 694 O O . ILE A 1 84 ? -2.288 -0.044 -2.230 1.00 90.75 84 ILE A O 1
ATOM 698 N N . LEU A 1 85 ? -4.219 -1.176 -2.418 1.00 88.56 85 LEU A N 1
ATOM 699 C CA . LEU A 1 85 ? -4.399 -0.889 -3.842 1.00 88.56 85 LEU A CA 1
ATOM 700 C C . LEU A 1 85 ? -4.601 0.606 -4.113 1.00 88.56 85 LEU A C 1
ATOM 702 O O . LEU A 1 85 ? -4.064 1.126 -5.096 1.00 88.56 85 LEU A O 1
ATOM 706 N N . ASP A 1 86 ? -5.348 1.309 -3.259 1.00 83.19 86 ASP A N 1
ATOM 707 C CA . ASP A 1 86 ? -5.510 2.760 -3.365 1.00 83.19 86 ASP A CA 1
ATOM 708 C C . ASP A 1 86 ? -4.187 3.485 -3.073 1.00 83.19 86 ASP A C 1
ATOM 710 O O . ASP A 1 86 ? -3.798 4.366 -3.844 1.00 83.19 86 ASP A O 1
ATOM 714 N N . SER A 1 87 ? -3.442 3.038 -2.055 1.00 85.75 87 SER A N 1
ATOM 715 C CA . SER A 1 87 ? -2.120 3.581 -1.713 1.00 85.75 87 SER A CA 1
ATOM 716 C C . SER A 1 87 ? -1.116 3.430 -2.851 1.00 85.75 87 SER A C 1
ATOM 718 O O . SER A 1 87 ? -0.480 4.405 -3.256 1.00 85.75 87 SER A O 1
ATOM 720 N N . TRP A 1 88 ? -1.057 2.242 -3.459 1.00 88.38 88 TRP A N 1
ATOM 721 C CA . TRP A 1 88 ? -0.273 1.992 -4.666 1.00 88.38 88 TRP A CA 1
ATOM 722 C C . TRP A 1 88 ? -0.692 2.915 -5.807 1.00 88.38 88 TRP A C 1
ATOM 724 O O . TRP A 1 88 ? 0.132 3.603 -6.406 1.00 88.38 88 TRP A O 1
ATOM 734 N N . LYS A 1 89 ? -1.987 2.972 -6.118 1.00 83.12 89 LYS A N 1
ATOM 735 C CA . LYS A 1 89 ? -2.490 3.765 -7.244 1.00 83.12 89 LYS A CA 1
ATOM 736 C C . LYS A 1 89 ? -2.169 5.253 -7.088 1.00 83.12 89 LYS A C 1
ATOM 738 O O . LYS A 1 89 ? -1.896 5.929 -8.080 1.00 83.12 89 LYS A O 1
ATOM 743 N N . ARG A 1 90 ? -2.249 5.773 -5.864 1.00 79.81 90 ARG A N 1
ATOM 744 C CA . ARG A 1 90 ? -1.989 7.184 -5.547 1.00 79.81 90 ARG A CA 1
ATOM 745 C C . ARG A 1 90 ? -0.525 7.476 -5.260 1.00 79.81 90 ARG A C 1
ATOM 747 O O . ARG A 1 90 ? -0.170 8.650 -5.205 1.00 79.81 90 ARG A O 1
ATOM 754 N N . GLN A 1 91 ? 0.302 6.440 -5.117 1.00 85.62 91 GLN A N 1
ATOM 755 C CA . GLN A 1 91 ? 1.694 6.549 -4.693 1.00 85.62 91 GLN A CA 1
ATOM 756 C C . GLN A 1 91 ? 1.811 7.317 -3.366 1.00 85.62 91 GLN A C 1
ATOM 758 O O . GLN A 1 91 ? 2.599 8.253 -3.242 1.00 85.62 91 GLN A O 1
ATOM 763 N N . CYS A 1 92 ? 0.984 6.938 -2.389 1.00 82.12 92 CYS A N 1
ATOM 764 C CA . CYS A 1 92 ? 0.917 7.558 -1.066 1.00 82.12 92 CYS A CA 1
ATOM 765 C C . CYS A 1 92 ? 1.204 6.540 0.041 1.00 82.12 92 CYS A C 1
ATOM 767 O O . CYS A 1 92 ? 0.955 5.346 -0.124 1.00 82.12 92 CYS A O 1
ATOM 769 N N . SER A 1 93 ? 1.732 7.001 1.171 1.00 87.19 93 SER A N 1
ATOM 770 C CA . SER A 1 93 ? 2.061 6.119 2.290 1.00 87.19 93 SER A CA 1
ATOM 771 C C . SER A 1 93 ? 0.779 5.599 2.963 1.00 87.19 93 SER A C 1
ATOM 773 O O . SER A 1 93 ? -0.238 6.298 3.014 1.00 87.19 93 SER A O 1
ATOM 775 N N . LEU A 1 94 ? 0.829 4.372 3.480 1.00 87.44 94 LEU A N 1
ATOM 776 C CA . LEU A 1 94 ? -0.245 3.717 4.225 1.00 87.44 94 LEU A CA 1
ATOM 777 C C . LEU A 1 94 ? 0.155 3.578 5.691 1.00 87.44 94 LEU A C 1
ATOM 779 O O . LEU A 1 94 ? 1.147 2.912 6.003 1.00 87.44 94 LEU A O 1
ATOM 783 N N . SER A 1 95 ? -0.659 4.136 6.581 1.00 86.19 95 SER A N 1
ATOM 784 C CA . SER A 1 95 ? -0.479 4.045 8.026 1.00 86.19 95 SER A CA 1
ATOM 785 C C . SER A 1 95 ? -1.713 3.454 8.696 1.00 86.19 95 SER A C 1
ATOM 787 O O . SER A 1 95 ? -2.841 3.851 8.405 1.00 86.19 95 SER A O 1
ATOM 789 N N . VAL A 1 96 ? -1.490 2.530 9.628 1.00 82.69 96 VAL A N 1
ATOM 790 C CA . VAL A 1 96 ? -2.523 1.978 10.512 1.00 82.69 96 VAL A CA 1
ATOM 791 C C . VAL A 1 96 ? -2.137 2.284 11.954 1.00 82.69 96 VAL A C 1
ATOM 793 O O . VAL A 1 96 ? -0.991 2.067 12.356 1.00 82.69 96 VAL A O 1
ATOM 796 N N . GLU A 1 97 ? -3.081 2.808 12.733 1.00 76.44 97 GLU A N 1
ATOM 797 C CA . GLU A 1 97 ? -2.837 3.363 14.065 1.00 76.44 97 GLU A CA 1
ATOM 798 C C . GLU A 1 97 ? -1.748 4.456 14.007 1.00 76.44 97 GLU A C 1
ATOM 800 O O . GLU A 1 97 ? -1.931 5.487 13.362 1.00 76.44 97 GLU A O 1
ATOM 805 N N . ASN A 1 98 ? -0.591 4.238 14.640 1.00 74.12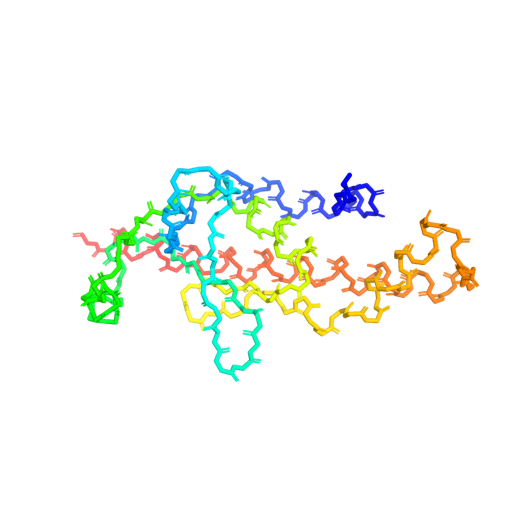 98 ASN A N 1
ATOM 806 C CA . ASN A 1 98 ? 0.578 5.125 14.567 1.00 74.12 98 ASN A CA 1
ATOM 807 C C . ASN A 1 98 ? 1.768 4.461 13.850 1.00 74.12 98 ASN A C 1
ATOM 809 O O . ASN A 1 98 ? 2.918 4.833 14.076 1.00 74.12 98 ASN A O 1
ATOM 813 N N . CYS A 1 99 ? 1.512 3.439 13.031 1.00 80.31 99 CYS A N 1
ATOM 814 C CA . CYS A 1 99 ? 2.541 2.691 12.323 1.00 80.31 99 CYS A CA 1
ATOM 815 C C . CYS A 1 99 ? 2.386 2.873 10.813 1.00 80.31 99 CYS A C 1
ATOM 817 O O . CYS A 1 99 ? 1.372 2.478 10.235 1.00 80.31 99 CYS A O 1
ATOM 819 N N . THR A 1 100 ? 3.411 3.428 10.166 1.00 88.12 100 THR A N 1
ATOM 820 C CA . THR A 1 100 ? 3.516 3.407 8.703 1.00 88.12 100 THR A CA 1
ATOM 821 C C . THR A 1 100 ? 3.806 1.979 8.256 1.00 88.12 100 THR A C 1
ATOM 823 O O . THR A 1 100 ? 4.910 1.458 8.449 1.00 88.12 100 THR A O 1
ATOM 826 N N . LEU A 1 101 ? 2.806 1.339 7.656 1.00 91.62 101 LEU A N 1
ATOM 827 C CA . LEU A 1 101 ? 2.932 -0.011 7.120 1.00 91.62 101 LEU A CA 1
ATOM 828 C C . LEU A 1 101 ? 3.806 0.004 5.875 1.00 91.62 101 LEU A C 1
ATOM 830 O O . LEU A 1 101 ? 4.785 -0.740 5.789 1.00 91.62 101 LEU A O 1
ATOM 834 N N . TRP A 1 102 ? 3.469 0.900 4.947 1.00 92.12 102 TRP A N 1
ATOM 835 C CA . TRP A 1 102 ? 4.089 0.966 3.635 1.00 92.12 102 TRP A CA 1
ATOM 836 C C . TRP A 1 102 ? 4.277 2.408 3.184 1.00 92.12 102 TRP A C 1
ATOM 838 O O . TRP A 1 102 ? 3.311 3.149 3.024 1.00 92.12 102 TRP A O 1
ATOM 848 N N . ASP A 1 103 ? 5.520 2.809 2.945 1.00 89.06 103 ASP A N 1
ATOM 849 C CA . ASP A 1 103 ? 5.823 4.113 2.371 1.00 89.06 103 ASP A CA 1
ATOM 850 C C . ASP A 1 103 ? 5.975 4.014 0.848 1.00 89.06 103 ASP A C 1
ATOM 852 O O . ASP A 1 103 ? 7.082 3.863 0.335 1.00 89.06 103 ASP A O 1
ATOM 856 N N . CYS A 1 104 ? 4.860 4.110 0.112 1.00 85.62 104 CYS A N 1
ATOM 857 C CA . CYS A 1 104 ? 4.882 4.082 -1.357 1.00 85.62 104 CYS A CA 1
ATOM 858 C C . CYS A 1 104 ? 5.800 5.152 -1.961 1.00 85.62 104 CYS A C 1
ATOM 860 O O . CYS A 1 104 ? 6.367 4.928 -3.028 1.00 85.62 104 CYS A O 1
ATOM 862 N N . SER A 1 105 ? 5.950 6.309 -1.307 1.00 79.69 105 SER A N 1
ATOM 863 C CA . SER A 1 105 ? 6.736 7.419 -1.851 1.00 79.69 105 SER A CA 1
ATOM 864 C C . SER A 1 105 ? 8.224 7.067 -1.979 1.00 79.69 105 SER A C 1
ATOM 866 O O . SER A 1 105 ? 8.871 7.454 -2.954 1.00 79.69 105 SER A O 1
ATOM 868 N N . SER A 1 106 ? 8.730 6.225 -1.073 1.00 87.25 106 SER A N 1
ATOM 869 C CA . SER A 1 106 ? 10.088 5.677 -1.121 1.00 87.25 106 SER A CA 1
ATOM 870 C C . SER A 1 106 ? 10.322 4.696 -2.279 1.00 87.25 106 SER A C 1
ATOM 872 O O . SER A 1 106 ? 11.474 4.440 -2.623 1.00 87.25 106 SER A O 1
ATOM 874 N N . PHE A 1 107 ? 9.259 4.179 -2.910 1.00 89.75 107 PHE A N 1
ATOM 875 C CA . PHE A 1 107 ? 9.324 3.281 -4.075 1.00 89.75 107 PHE A CA 1
ATOM 876 C C . PHE A 1 107 ? 9.039 3.994 -5.402 1.00 89.75 107 PHE A C 1
ATOM 878 O O . PHE A 1 107 ? 8.767 3.353 -6.421 1.00 89.75 107 PHE A O 1
ATOM 885 N N . ARG A 1 108 ? 9.058 5.335 -5.417 1.00 88.88 108 ARG A N 1
ATOM 886 C CA . ARG A 1 108 ? 8.641 6.106 -6.592 1.00 88.88 108 ARG A CA 1
ATOM 887 C C . ARG A 1 108 ? 9.453 5.768 -7.844 1.00 88.88 108 ARG A C 1
ATOM 889 O O . ARG A 1 108 ? 8.897 5.682 -8.936 1.00 88.88 108 ARG A O 1
ATOM 896 N N . ARG A 1 109 ? 10.761 5.558 -7.688 1.00 91.38 109 ARG A N 1
ATOM 897 C CA . ARG A 1 109 ? 11.657 5.217 -8.800 1.00 91.38 109 ARG A CA 1
ATOM 898 C C . ARG A 1 109 ? 11.304 3.856 -9.395 1.00 91.38 109 ARG A C 1
ATOM 900 O O . ARG A 1 109 ? 11.277 3.704 -10.616 1.00 91.38 109 ARG A O 1
ATOM 907 N N . GLU A 1 110 ? 11.053 2.875 -8.542 1.00 94.50 110 GLU A N 1
ATOM 908 C CA . GLU A 1 110 ? 10.691 1.514 -8.914 1.00 94.50 110 GLU A CA 1
ATOM 909 C C . GLU A 1 110 ? 9.320 1.509 -9.603 1.00 94.50 110 GLU A C 1
ATOM 911 O O . GLU A 1 110 ? 9.168 0.921 -10.673 1.00 94.50 110 GLU A O 1
ATOM 916 N N . TYR A 1 111 ? 8.353 2.260 -9.068 1.00 90.31 111 TYR A N 1
ATOM 917 C CA . TYR A 1 111 ? 7.049 2.457 -9.699 1.00 90.31 111 TYR A CA 1
ATOM 918 C C . TYR A 1 111 ? 7.169 3.070 -11.099 1.00 90.31 111 TYR A C 1
ATOM 920 O O . TYR A 1 111 ? 6.614 2.530 -12.057 1.00 90.31 111 TYR A O 1
ATOM 928 N N . ASP A 1 112 ? 7.920 4.167 -11.242 1.00 90.94 112 ASP A N 1
ATOM 929 C CA . ASP A 1 112 ? 8.107 4.839 -12.531 1.00 90.94 112 ASP A CA 1
ATOM 930 C C . ASP A 1 112 ? 8.815 3.919 -13.546 1.00 90.94 112 ASP A C 1
ATOM 932 O O . ASP A 1 112 ? 8.473 3.922 -14.732 1.00 90.94 112 ASP A O 1
ATOM 936 N N . THR A 1 113 ? 9.735 3.069 -13.076 1.00 92.81 113 THR A N 1
ATOM 937 C CA . THR A 1 113 ? 10.421 2.047 -13.886 1.00 92.81 113 THR A CA 1
ATOM 938 C C . THR A 1 113 ? 9.428 1.027 -14.451 1.00 92.81 113 THR A C 1
ATOM 940 O O . THR A 1 113 ? 9.383 0.804 -15.666 1.00 92.81 113 THR A O 1
ATOM 943 N N . LEU A 1 114 ? 8.575 0.453 -13.595 1.00 90.94 114 LEU A N 1
ATOM 944 C CA . LEU A 1 114 ? 7.546 -0.505 -14.012 1.00 90.94 114 LEU A CA 1
ATOM 945 C C . LEU A 1 114 ? 6.501 0.135 -14.931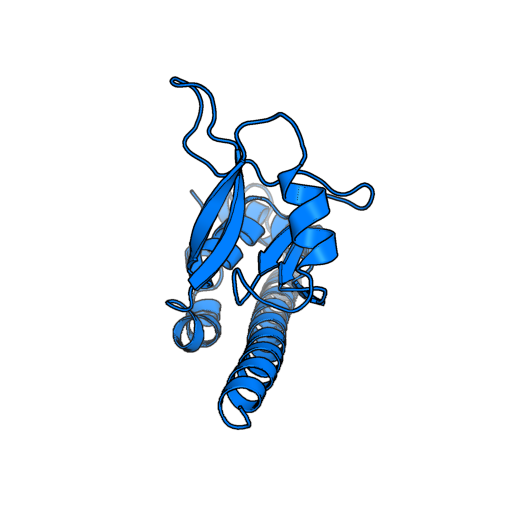 1.00 90.94 114 LEU A C 1
ATOM 947 O O . LEU A 1 114 ? 6.109 -0.454 -15.942 1.00 90.94 114 LEU A O 1
ATOM 951 N N . LEU A 1 115 ? 6.077 1.360 -14.617 1.00 89.25 115 LEU A N 1
ATOM 952 C CA . LEU A 1 115 ? 5.098 2.111 -15.398 1.00 89.25 115 LEU A CA 1
ATOM 953 C C . LEU A 1 115 ? 5.610 2.403 -16.812 1.00 89.25 115 LEU A C 1
ATOM 955 O O . LEU A 1 115 ? 4.891 2.199 -17.795 1.00 89.25 115 LEU A O 1
ATOM 959 N N . ALA A 1 116 ? 6.853 2.873 -16.928 1.00 90.19 116 ALA A N 1
ATOM 960 C CA . ALA A 1 116 ? 7.471 3.185 -18.208 1.00 90.19 116 ALA A CA 1
ATOM 961 C C . ALA A 1 116 ? 7.629 1.934 -19.083 1.00 90.19 116 ALA A C 1
ATOM 963 O O . ALA A 1 116 ? 7.309 1.990 -20.275 1.00 90.19 116 ALA A O 1
ATOM 964 N N . GLN A 1 117 ? 8.024 0.806 -18.481 1.00 89.50 117 GLN A N 1
ATOM 965 C CA . GLN A 1 117 ? 8.109 -0.483 -19.163 1.00 89.50 117 GLN A CA 1
ATOM 966 C C . GLN A 1 117 ? 6.729 -0.952 -19.649 1.00 89.50 117 GLN A C 1
ATOM 968 O O . GLN A 1 117 ? 6.565 -1.274 -20.829 1.00 89.50 117 GLN A O 1
ATOM 973 N N . LYS A 1 118 ? 5.708 -0.936 -18.777 1.00 87.25 118 LYS A N 1
ATOM 974 C CA . LYS A 1 118 ? 4.338 -1.369 -19.112 1.00 87.25 118 LYS A CA 1
ATOM 975 C C . LYS A 1 118 ? 3.733 -0.531 -20.238 1.00 87.25 118 LYS A C 1
ATOM 977 O O . LYS A 1 118 ? 3.115 -1.069 -21.157 1.00 87.25 118 LYS A O 1
ATOM 982 N N . LYS A 1 119 ? 3.938 0.787 -20.192 1.00 88.44 119 LYS A N 1
ATOM 983 C CA . LYS A 1 119 ? 3.440 1.732 -21.203 1.00 88.44 119 LYS A CA 1
ATOM 984 C C . LYS A 1 119 ? 4.308 1.809 -22.456 1.00 88.44 119 LYS A C 1
ATOM 986 O O . LYS A 1 119 ? 3.963 2.557 -23.367 1.00 88.44 119 LYS A O 1
ATOM 991 N N . LYS A 1 120 ? 5.410 1.051 -22.521 1.00 88.31 120 LYS A N 1
ATOM 992 C CA . LYS A 1 120 ? 6.390 1.091 -23.618 1.00 88.31 120 LYS A CA 1
ATOM 993 C C . LYS A 1 120 ? 6.932 2.506 -23.878 1.00 88.31 120 LYS A C 1
ATOM 995 O O . LYS A 1 120 ? 7.234 2.851 -25.016 1.00 88.31 120 LYS A O 1
ATOM 1000 N N . ILE A 1 121 ? 7.028 3.326 -22.829 1.00 91.81 121 ILE A N 1
ATOM 1001 C CA . ILE A 1 121 ? 7.573 4.691 -22.896 1.00 91.81 121 ILE A CA 1
ATOM 1002 C C . ILE A 1 121 ? 9.098 4.628 -22.943 1.00 91.81 121 ILE A C 1
ATOM 1004 O O . ILE A 1 121 ? 9.729 5.292 -23.761 1.00 91.81 121 ILE A O 1
ATOM 1008 N N . LEU A 1 122 ? 9.681 3.809 -22.068 1.00 89.69 122 LEU A N 1
ATOM 1009 C CA . LEU A 1 122 ? 11.113 3.567 -21.980 1.00 89.69 122 LEU A CA 1
ATOM 1010 C C . LEU A 1 122 ? 11.333 2.081 -21.715 1.00 89.69 122 LEU A C 1
ATOM 1012 O O . LEU A 1 122 ? 10.552 1.457 -20.997 1.00 89.69 122 LEU A O 1
ATOM 1016 N N . LYS A 1 123 ? 12.387 1.526 -22.312 1.00 90.00 123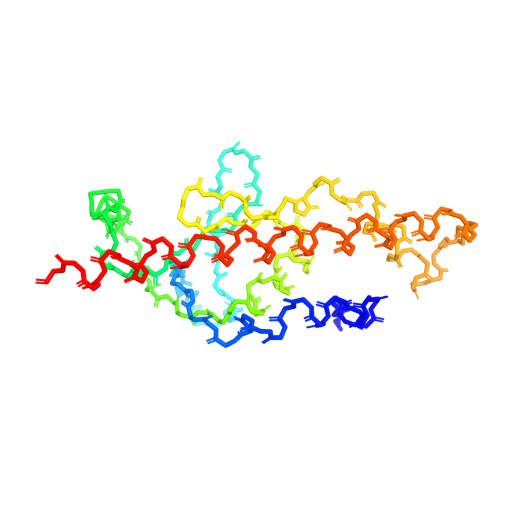 LYS A N 1
ATOM 1017 C CA . LYS A 1 123 ? 12.793 0.143 -22.087 1.00 90.00 123 LYS A CA 1
ATOM 1018 C C . LYS A 1 123 ? 13.981 0.128 -21.134 1.00 90.00 123 LYS A C 1
ATOM 1020 O O . LYS A 1 123 ? 15.027 0.680 -21.468 1.00 90.00 123 LYS A O 1
ATOM 1025 N N . TYR A 1 124 ? 13.804 -0.504 -19.984 1.00 90.38 124 TYR A N 1
ATOM 1026 C CA . TYR A 1 124 ? 14.884 -0.771 -19.037 1.00 90.38 124 TYR A CA 1
ATOM 1027 C C . TYR A 1 124 ? 15.492 -2.150 -19.307 1.00 90.38 124 TYR A C 1
ATOM 1029 O O . TYR A 1 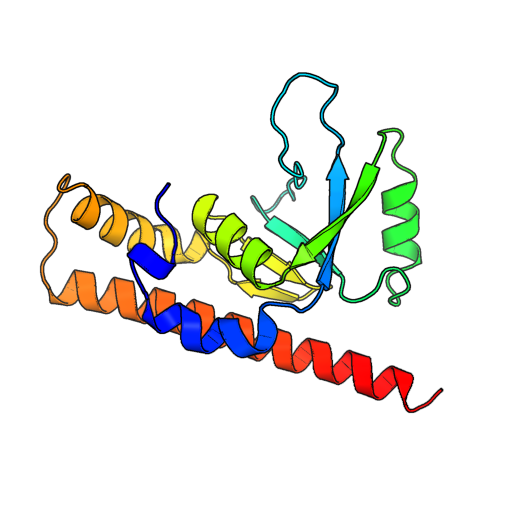124 ? 14.865 -2.995 -19.954 1.00 90.38 124 TYR A O 1
ATOM 1037 N N . ASP A 1 125 ? 16.729 -2.361 -18.862 1.00 93.75 125 ASP A N 1
ATOM 1038 C CA . ASP A 1 125 ? 17.342 -3.686 -18.868 1.00 93.75 125 ASP A CA 1
ATOM 1039 C C . ASP A 1 125 ? 16.685 -4.606 -17.825 1.00 93.75 125 ASP A C 1
ATOM 1041 O O . ASP A 1 125 ? 16.065 -4.149 -16.860 1.00 93.75 125 ASP A O 1
ATOM 1045 N N . ASP A 1 126 ? 16.830 -5.915 -18.029 1.00 93.38 126 ASP A N 1
ATOM 1046 C CA . ASP A 1 126 ? 16.159 -6.925 -17.210 1.00 93.38 126 ASP A CA 1
ATOM 1047 C C . ASP A 1 126 ? 16.606 -6.883 -15.740 1.00 93.38 126 ASP A C 1
ATOM 1049 O O . ASP A 1 126 ? 15.797 -7.168 -14.859 1.00 93.38 126 ASP A O 1
ATOM 1053 N N . ALA A 1 127 ? 17.854 -6.490 -15.453 1.00 95.38 127 ALA A N 1
ATOM 1054 C CA . ALA A 1 127 ? 18.347 -6.404 -14.080 1.00 95.38 127 ALA A CA 1
ATOM 1055 C C . ALA A 1 127 ? 17.682 -5.244 -13.328 1.00 95.38 127 ALA A C 1
ATOM 1057 O O . ALA A 1 127 ? 17.184 -5.441 -12.221 1.00 95.38 127 ALA A O 1
ATOM 1058 N N . THR A 1 128 ? 17.588 -4.069 -13.958 1.00 94.25 128 THR A N 1
ATOM 1059 C CA . THR A 1 128 ? 16.879 -2.909 -13.396 1.00 94.25 128 THR A CA 1
ATOM 1060 C C . THR A 1 128 ? 15.396 -3.209 -13.156 1.00 94.25 128 THR A C 1
ATOM 1062 O O . THR A 1 128 ? 14.844 -2.841 -12.118 1.00 94.25 128 THR A O 1
ATOM 1065 N N . LEU A 1 129 ? 14.737 -3.894 -14.098 1.00 94.25 129 LEU A N 1
ATOM 1066 C CA . LEU A 1 129 ? 13.334 -4.293 -13.942 1.00 94.25 129 LEU A CA 1
ATOM 1067 C C . LEU A 1 129 ? 13.154 -5.287 -12.796 1.00 94.25 129 LEU A C 1
ATOM 1069 O O . LEU A 1 129 ? 12.257 -5.116 -11.973 1.00 94.25 129 LEU A O 1
ATOM 1073 N N . PHE A 1 130 ? 14.017 -6.300 -12.726 1.00 95.38 130 PHE A N 1
ATOM 1074 C CA . PHE A 1 130 ? 13.969 -7.311 -11.678 1.00 95.38 130 PHE A CA 1
ATOM 1075 C C . PHE A 1 130 ? 14.181 -6.702 -10.287 1.00 95.38 130 PHE A C 1
ATOM 1077 O O . PHE A 1 130 ? 13.435 -7.018 -9.363 1.00 95.38 130 PHE A O 1
ATOM 1084 N N . GLU A 1 131 ? 15.142 -5.786 -10.145 1.00 96.62 131 GLU A N 1
ATOM 1085 C CA . GLU A 1 131 ? 15.382 -5.069 -8.890 1.00 96.62 131 GLU A CA 1
ATOM 1086 C C . GLU A 1 131 ? 14.161 -4.234 -8.475 1.00 96.62 131 GLU A C 1
ATOM 1088 O O . GLU A 1 131 ? 13.743 -4.284 -7.316 1.00 96.62 131 GLU A O 1
ATOM 1093 N N . ALA A 1 132 ? 13.547 -3.510 -9.418 1.00 95.50 132 ALA A N 1
ATOM 1094 C CA . ALA A 1 132 ? 12.352 -2.715 -9.147 1.00 95.50 132 ALA A CA 1
ATOM 1095 C C . ALA A 1 132 ? 11.174 -3.584 -8.676 1.00 95.50 132 ALA A C 1
ATOM 1097 O O . ALA A 1 132 ? 10.545 -3.261 -7.665 1.00 95.50 132 ALA A O 1
ATOM 1098 N N . CYS A 1 133 ? 10.911 -4.704 -9.361 1.00 95.19 133 CYS A N 1
ATOM 1099 C CA . CYS A 1 133 ? 9.898 -5.673 -8.943 1.00 95.19 133 CYS A CA 1
ATOM 1100 C C . CYS A 1 133 ? 10.181 -6.186 -7.526 1.00 95.19 133 CYS A C 1
ATOM 1102 O O . CYS A 1 133 ? 9.326 -6.071 -6.649 1.00 95.19 133 CYS A O 1
ATOM 1104 N N . ALA A 1 134 ? 11.394 -6.694 -7.285 1.00 96.19 134 ALA A N 1
ATOM 1105 C CA . ALA A 1 134 ? 11.770 -7.303 -6.013 1.00 96.19 134 ALA A CA 1
ATOM 1106 C C . ALA A 1 134 ? 11.598 -6.335 -4.836 1.00 96.19 134 ALA A C 1
ATOM 1108 O O . ALA A 1 134 ? 11.026 -6.703 -3.811 1.00 96.19 134 ALA A O 1
ATOM 1109 N N . ARG A 1 135 ? 12.024 -5.075 -4.990 1.00 96.19 135 ARG A N 1
ATOM 1110 C CA . ARG A 1 135 ? 11.901 -4.068 -3.928 1.00 96.19 135 ARG A CA 1
ATOM 1111 C C . ARG A 1 135 ? 10.452 -3.743 -3.583 1.00 96.19 135 ARG A C 1
ATOM 1113 O O . ARG A 1 135 ? 10.140 -3.578 -2.406 1.00 96.19 135 ARG A O 1
ATOM 1120 N N . ILE A 1 136 ? 9.569 -3.665 -4.578 1.00 95.44 136 ILE A N 1
ATOM 1121 C CA . ILE A 1 136 ? 8.143 -3.416 -4.331 1.00 95.44 136 ILE A CA 1
ATOM 1122 C C . ILE A 1 136 ? 7.492 -4.629 -3.666 1.00 95.44 136 ILE A C 1
ATOM 1124 O O . ILE A 1 136 ? 6.758 -4.458 -2.694 1.00 95.44 136 ILE A O 1
ATOM 1128 N N . VAL A 1 137 ? 7.784 -5.841 -4.147 1.00 96.62 137 VAL A N 1
ATOM 1129 C CA . VAL A 1 137 ? 7.262 -7.087 -3.564 1.00 96.62 137 VAL A CA 1
ATOM 1130 C C . VAL A 1 137 ? 7.670 -7.212 -2.096 1.00 96.62 137 VAL A C 1
ATOM 1132 O O . VAL A 1 137 ? 6.805 -7.416 -1.247 1.00 96.62 137 VAL A O 1
ATOM 1135 N N . MET A 1 138 ? 8.952 -6.994 -1.780 1.00 96.69 138 MET A N 1
ATOM 1136 C CA . MET A 1 138 ? 9.440 -6.978 -0.397 1.00 96.69 138 MET A CA 1
ATOM 1137 C C . MET A 1 138 ? 8.728 -5.916 0.449 1.00 96.69 138 MET A C 1
ATOM 1139 O O . MET A 1 138 ? 8.324 -6.193 1.573 1.00 96.69 138 MET A O 1
ATOM 1143 N N . GLY A 1 139 ? 8.514 -4.713 -0.093 1.00 95.94 139 GLY A N 1
ATOM 1144 C CA . GLY A 1 139 ? 7.785 -3.656 0.611 1.00 95.94 139 GLY A CA 1
ATOM 1145 C C . GLY A 1 139 ? 6.338 -4.036 0.952 1.00 95.94 139 GLY A C 1
ATOM 1146 O O . GLY A 1 139 ? 5.860 -3.710 2.039 1.00 95.94 139 GLY A O 1
ATOM 1147 N N . ILE A 1 140 ? 5.648 -4.748 0.054 1.00 96.38 140 ILE A N 1
ATOM 1148 C CA . ILE A 1 140 ? 4.295 -5.273 0.295 1.00 96.38 140 ILE A CA 1
ATOM 1149 C C . ILE A 1 140 ? 4.308 -6.374 1.356 1.00 96.38 140 ILE A C 1
ATOM 1151 O O . ILE A 1 140 ? 3.476 -6.351 2.266 1.00 96.38 140 ILE A O 1
ATOM 1155 N N . GLU A 1 141 ? 5.241 -7.319 1.261 1.00 97.06 141 GLU A N 1
ATOM 1156 C CA . GLU A 1 141 ? 5.402 -8.388 2.248 1.00 97.06 141 G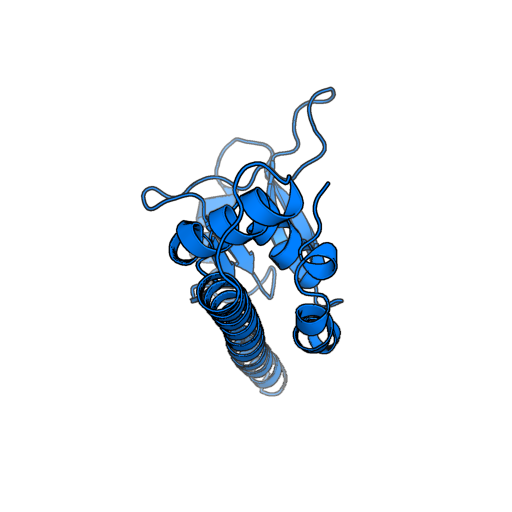LU A CA 1
ATOM 1157 C C . GLU A 1 141 ? 5.645 -7.806 3.650 1.00 97.06 141 GLU A C 1
ATOM 1159 O O . GLU A 1 141 ? 4.918 -8.127 4.593 1.00 97.06 141 GLU A O 1
ATOM 1164 N N . GLU A 1 142 ? 6.583 -6.863 3.778 1.00 96.31 142 GLU A N 1
ATOM 1165 C CA . GLU A 1 142 ? 6.870 -6.167 5.034 1.00 96.31 142 GLU A CA 1
ATOM 1166 C C . GLU A 1 142 ? 5.646 -5.427 5.587 1.00 96.31 142 GLU A C 1
ATOM 1168 O O . GLU A 1 142 ? 5.389 -5.466 6.793 1.00 96.31 142 GLU A O 1
ATOM 1173 N N . ALA A 1 143 ? 4.873 -4.758 4.728 1.00 95.12 143 ALA A N 1
ATOM 1174 C CA . ALA A 1 143 ? 3.655 -4.065 5.134 1.00 95.12 143 ALA A CA 1
ATOM 1175 C C . ALA A 1 143 ? 2.611 -5.034 5.707 1.00 95.12 143 ALA A C 1
ATOM 1177 O O . ALA A 1 143 ? 2.028 -4.763 6.761 1.00 95.12 143 ALA A O 1
ATOM 1178 N N . CYS A 1 144 ? 2.419 -6.184 5.054 1.00 95.50 144 CYS A N 1
ATOM 1179 C CA . CYS A 1 144 ? 1.516 -7.238 5.515 1.00 95.50 144 CYS A CA 1
ATOM 1180 C C . CYS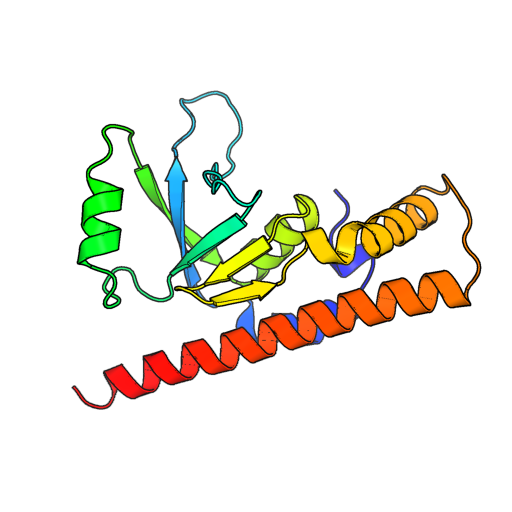 A 1 144 ? 1.995 -7.836 6.847 1.00 95.50 144 CYS A C 1
ATOM 1182 O O . CYS A 1 144 ? 1.200 -8.012 7.771 1.00 95.50 144 CYS A O 1
ATOM 1184 N N . MET A 1 145 ? 3.302 -8.076 7.001 1.00 94.81 145 MET A N 1
ATOM 1185 C CA . MET A 1 145 ? 3.885 -8.564 8.256 1.00 94.81 145 MET A CA 1
ATOM 1186 C C . MET A 1 145 ? 3.709 -7.570 9.411 1.00 94.81 145 MET A C 1
ATOM 1188 O O . MET A 1 145 ? 3.310 -7.970 10.508 1.00 94.81 145 MET A O 1
ATOM 1192 N N . LYS A 1 146 ? 3.972 -6.276 9.177 1.00 93.75 146 LYS A N 1
ATOM 1193 C CA . LYS A 1 146 ? 3.749 -5.213 10.172 1.00 93.75 146 LYS A CA 1
ATOM 1194 C C . LYS A 1 146 ? 2.286 -5.162 10.592 1.00 93.75 146 LYS A C 1
ATOM 1196 O O . LYS A 1 146 ? 2.000 -5.094 11.784 1.00 93.75 146 LYS A O 1
ATOM 1201 N N . PHE A 1 147 ? 1.369 -5.235 9.630 1.00 92.75 147 PHE A N 1
ATOM 1202 C CA . PHE A 1 147 ? -0.057 -5.229 9.921 1.00 92.75 147 PHE A CA 1
ATOM 1203 C C . PHE A 1 147 ? -0.481 -6.436 10.759 1.00 92.75 147 PHE A C 1
ATOM 1205 O O . PHE A 1 147 ? -1.124 -6.261 11.788 1.00 92.75 147 PHE A O 1
ATOM 1212 N N . HIS A 1 148 ? -0.068 -7.644 10.372 1.00 89.56 148 HIS A N 1
ATOM 1213 C CA . HIS A 1 148 ? -0.364 -8.874 11.114 1.00 89.56 148 HIS A CA 1
ATOM 1214 C C . HIS A 1 148 ? 0.145 -8.837 12.558 1.00 89.56 148 HIS A C 1
ATOM 1216 O O . HIS A 1 148 ? -0.479 -9.372 13.473 1.00 89.56 148 HIS A O 1
ATOM 1222 N N . TYR A 1 149 ? 1.296 -8.202 12.784 1.00 87.69 149 TYR A N 1
ATOM 1223 C CA . TYR A 1 149 ? 1.802 -7.976 14.133 1.00 87.69 149 TYR A CA 1
ATOM 1224 C C . TYR A 1 149 ? 0.901 -7.015 14.925 1.00 87.69 149 TYR A C 1
ATOM 1226 O O . TYR A 1 149 ? 0.569 -7.296 16.075 1.00 87.69 149 TYR A O 1
ATOM 1234 N N . LEU A 1 150 ? 0.468 -5.909 14.311 1.00 83.94 150 LEU A N 1
ATOM 1235 C CA . LEU A 1 150 ? -0.426 -4.933 14.942 1.00 83.94 150 LEU A CA 1
ATOM 1236 C C . LEU A 1 150 ? -1.812 -5.515 15.249 1.00 83.94 150 LEU A C 1
ATOM 1238 O O . LEU A 1 150 ? -2.326 -5.293 16.344 1.00 83.94 150 LEU A O 1
ATOM 1242 N N . SER A 1 151 ? -2.405 -6.283 14.332 1.00 78.94 151 SER A N 1
ATOM 1243 C CA . SER A 1 151 ? -3.731 -6.880 14.538 1.00 78.94 151 SER A CA 1
ATOM 1244 C C . SER A 1 151 ? -3.733 -7.828 15.740 1.00 78.94 151 SER A C 1
ATOM 1246 O O . SER A 1 151 ? -4.542 -7.663 16.649 1.00 78.94 151 SER A O 1
ATOM 1248 N N . LYS A 1 152 ? -2.730 -8.711 15.845 1.00 78.81 152 LYS A N 1
ATOM 1249 C CA . LYS A 1 152 ? -2.567 -9.628 16.987 1.00 78.81 152 LYS A CA 1
ATOM 1250 C C . LYS A 1 152 ? -2.402 -8.931 18.337 1.00 78.81 152 LYS A C 1
ATOM 1252 O O . LYS A 1 152 ? -2.824 -9.464 19.361 1.00 78.81 152 LYS A O 1
ATOM 1257 N N . LEU A 1 153 ? -1.757 -7.763 18.374 1.00 63.59 153 LEU A N 1
ATOM 1258 C CA . LEU A 1 153 ? -1.646 -6.979 19.610 1.00 63.59 153 LEU A CA 1
ATOM 1259 C C . LEU A 1 153 ? -3.001 -6.453 20.090 1.00 63.59 153 LEU A C 1
ATOM 1261 O O . LEU A 1 153 ? -3.150 -6.167 21.279 1.00 63.59 153 LEU A O 1
ATOM 1265 N N . THR A 1 154 ? -3.956 -6.314 19.177 1.00 58.28 154 THR A N 1
ATOM 1266 C CA . THR A 1 154 ? -5.292 -5.789 19.450 1.00 58.28 154 THR A CA 1
ATOM 1267 C C . THR A 1 154 ? -6.210 -6.912 19.934 1.00 58.28 154 THR A C 1
ATOM 1269 O O . THR A 1 154 ? -6.810 -6.765 20.995 1.00 58.28 154 THR A O 1
ATOM 1272 N N . ASP A 1 155 ? -6.189 -8.074 19.269 1.00 59.91 155 ASP A N 1
ATOM 1273 C CA . ASP A 1 155 ? -6.966 -9.264 19.664 1.00 59.91 155 ASP A CA 1
ATOM 1274 C C . ASP A 1 155 ? -6.628 -9.723 21.099 1.00 59.91 155 ASP A C 1
ATOM 1276 O O . ASP A 1 155 ? -7.510 -9.952 21.927 1.00 59.91 155 ASP A O 1
ATOM 1280 N N . ASN A 1 156 ? -5.337 -9.754 21.453 1.00 57.56 156 ASN A N 1
ATOM 1281 C CA . ASN A 1 156 ? -4.889 -10.147 22.797 1.00 57.56 156 ASN A CA 1
ATOM 1282 C C . ASN A 1 156 ? -5.363 -9.192 23.912 1.00 57.56 156 ASN A C 1
ATOM 1284 O O . ASN A 1 156 ? -5.410 -9.589 25.077 1.00 57.56 156 ASN A O 1
ATOM 1288 N N . GLN A 1 157 ? -5.678 -7.929 23.592 1.00 52.69 157 GLN A N 1
ATOM 1289 C CA . GLN A 1 157 ? -6.209 -6.968 24.568 1.00 52.69 157 GLN A CA 1
ATOM 1290 C C . GLN A 1 157 ? -7.713 -7.133 24.810 1.00 52.69 157 GLN A C 1
ATOM 1292 O O . GLN A 1 157 ? -8.202 -6.669 25.844 1.00 52.69 157 GLN A O 1
ATOM 1297 N N . GLU A 1 158 ? -8.442 -7.770 23.892 1.00 50.47 158 GLU A N 1
ATOM 1298 C CA . GLU A 1 158 ? -9.860 -8.089 24.074 1.00 50.47 158 GLU A CA 1
ATOM 1299 C C . GLU A 1 158 ? -10.054 -9.349 24.924 1.00 50.47 158 GLU A C 1
ATOM 1301 O O . GLU A 1 158 ? -10.952 -9.373 25.757 1.00 50.47 158 GLU A O 1
ATOM 1306 N N . GLU A 1 159 ? -9.165 -10.344 24.823 1.00 50.09 159 GLU A N 1
ATOM 1307 C CA . GLU A 1 159 ? -9.241 -11.575 25.634 1.00 50.09 159 GLU A CA 1
ATOM 1308 C C . GLU A 1 159 ? -8.915 -11.375 27.128 1.00 50.09 159 GLU A C 1
ATOM 1310 O O . GLU A 1 159 ? -9.213 -12.238 27.953 1.00 50.09 159 GLU A O 1
ATOM 1315 N N . THR A 1 160 ? -8.300 -10.248 27.507 1.00 46.53 160 THR A N 1
ATOM 1316 C CA . THR A 1 160 ? -7.947 -9.935 28.908 1.00 46.53 160 THR A CA 1
ATOM 1317 C C . THR A 1 160 ? -8.950 -9.022 29.628 1.00 46.53 160 THR A C 1
ATOM 1319 O O . THR A 1 160 ? -8.657 -8.560 30.736 1.00 46.53 160 THR A O 1
ATOM 1322 N N . ARG A 1 161 ? -10.114 -8.741 29.030 1.00 37.59 161 ARG A N 1
ATOM 1323 C CA . ARG A 1 161 ? -11.178 -7.894 29.600 1.00 37.59 161 ARG A CA 1
ATOM 1324 C C . ARG A 1 161 ? -12.445 -8.680 29.903 1.00 37.59 161 ARG A C 1
ATOM 1326 O O . ARG A 1 161 ? -13.109 -8.288 30.888 1.00 37.59 161 ARG A O 1
#

Sequence (161 aa):
MELLYDLLPECRHFIEPLADIRLITKGYRAQEGKTSCPLLWFSNEGYTTHYYLDHKGKSTDRFRELMNEPGEVSLLEVRFEDAILDSWKRQCSLSVENCTLWDCSSFRREYDTLLAQKKKILKYDDATLFEACARIVMGIEEACMKFHYLSKLTDNQEETR

Foldseek 3Di:
DDWPCNQQVVLCVLCVVQFQQKWKFKFADDDPPDDPDRPQDDDPVWAEHETENDPPPPCVVVSVVVVPPPGPIDIDIDTPNRQVRVCLVVLAWYYYDHDGLANSVVLVVLSVQSVCCVVVVDDDDPVSVVVSNVVVSVRSNSSSVVVVVVVVVVVVVVVVD